Protein AF-A0A9D1MUH2-F1 (afdb_monomer_lite)

Secondary structure (DSSP, 8-state):
-HHHHHHHHHHHHHHHHHHHHHHHHHHHHHHHHHS-HHHHHHHHHHH--SSEEEEEEEETTEEEEEEEETTTEEEEEEEEEETTEEEE--SSTTSEETBTTEEPPHHHHHHHHHHHHHHHHHSSSPEEE-------

Foldseek 3Di:
DVVVVVVVVVVVVVVVVVCCVPVVVVVVVVVLVPDDPQVNLLVCLVVDPDQWDWDWDDDPQWTWIWTHHRSQWIFIFTFGQDPQATERPDPDSQAFTPGPTDGDDPVRSVVVVVVVVVVQVVDPHHYHYPCPDPDD

Organism: NCBI:txid2840939

Structure (mmCIF, N/CA/C/O backbone):
data_AF-A0A9D1MUH2-F1
#
_entry.id   AF-A0A9D1MUH2-F1
#
loop_
_atom_site.group_PDB
_atom_site.id
_atom_site.type_symbol
_atom_site.label_atom_id
_atom_site.label_alt_id
_atom_site.label_comp_id
_atom_site.label_asym_id
_atom_site.label_entity_id
_atom_site.label_seq_id
_atom_site.pdbx_PDB_ins_code
_atom_site.Cartn_x
_atom_site.Cartn_y
_atom_site.Cartn_z
_atom_site.occupancy
_atom_site.B_iso_or_equiv
_atom_site.auth_seq_id
_atom_site.auth_comp_id
_atom_site.auth_asym_id
_atom_site.auth_atom_id
_atom_site.pdbx_PDB_model_num
ATOM 1 N N . MET A 1 1 ? 33.243 3.797 -42.909 1.00 71.94 1 MET A N 1
ATOM 2 C CA . MET A 1 1 ? 33.692 3.189 -41.634 1.00 71.94 1 MET A CA 1
ATOM 3 C C . MET A 1 1 ? 33.085 3.886 -40.417 1.00 71.94 1 MET A C 1
ATOM 5 O O . MET A 1 1 ? 32.350 3.235 -39.695 1.00 71.94 1 MET A O 1
ATOM 9 N N . VAL A 1 2 ? 33.295 5.194 -40.216 1.00 84.94 2 VAL A N 1
ATOM 10 C CA . VAL A 1 2 ? 32.787 5.941 -39.037 1.00 84.94 2 VAL A CA 1
ATOM 11 C C . VAL A 1 2 ? 31.255 5.919 -38.901 1.00 84.94 2 VAL A C 1
ATOM 13 O O . VAL A 1 2 ? 30.740 5.647 -37.825 1.00 84.94 2 VAL A O 1
ATOM 16 N N . LEU A 1 3 ? 30.518 6.104 -40.002 1.00 87.81 3 LEU A N 1
ATOM 17 C CA . LEU A 1 3 ? 29.045 6.038 -40.020 1.00 87.81 3 LEU A CA 1
ATOM 18 C C . LEU A 1 3 ? 28.478 4.689 -39.544 1.00 87.81 3 LEU A C 1
ATOM 20 O O . LEU A 1 3 ? 27.439 4.658 -38.895 1.00 87.81 3 LEU A O 1
ATOM 24 N N . ILE A 1 4 ? 29.173 3.582 -39.830 1.00 91.44 4 ILE A N 1
ATOM 25 C CA . ILE A 1 4 ? 28.748 2.233 -39.425 1.00 91.44 4 ILE A CA 1
ATOM 26 C C . ILE A 1 4 ? 28.893 2.075 -37.908 1.00 91.44 4 ILE A C 1
ATOM 28 O O . ILE A 1 4 ? 27.977 1.596 -37.249 1.00 91.44 4 ILE A O 1
ATOM 32 N N . TRP A 1 5 ? 30.006 2.543 -37.339 1.00 93.75 5 TRP A N 1
ATOM 33 C CA . TRP A 1 5 ? 30.217 2.533 -35.890 1.00 93.75 5 TRP A CA 1
ATOM 34 C C . TRP A 1 5 ? 29.205 3.410 -35.145 1.00 93.75 5 TRP A C 1
ATOM 36 O O . TRP A 1 5 ? 28.704 3.001 -34.101 1.00 93.75 5 TRP A O 1
ATOM 46 N N . ILE A 1 6 ? 28.847 4.570 -35.708 1.00 92.38 6 ILE A N 1
ATOM 47 C CA . ILE A 1 6 ? 27.801 5.440 -35.151 1.00 92.38 6 ILE A CA 1
ATOM 48 C C . ILE A 1 6 ? 26.441 4.731 -35.173 1.00 92.38 6 ILE A C 1
ATOM 50 O O . ILE A 1 6 ? 25.746 4.721 -34.160 1.00 92.38 6 ILE A O 1
ATOM 54 N N . LEU A 1 7 ? 26.077 4.090 -36.289 1.00 94.19 7 LEU A N 1
ATOM 55 C CA . LEU A 1 7 ? 24.826 3.336 -36.400 1.00 94.19 7 LEU A CA 1
ATOM 56 C C . LEU A 1 7 ? 24.746 2.221 -35.343 1.00 94.19 7 LEU A C 1
ATOM 58 O O . LEU A 1 7 ? 23.737 2.099 -34.652 1.00 94.19 7 LEU A O 1
ATOM 62 N N . ILE A 1 8 ? 25.823 1.445 -35.178 1.00 94.19 8 ILE A N 1
ATOM 63 C CA . ILE A 1 8 ? 25.900 0.369 -34.178 1.00 94.19 8 ILE A CA 1
ATOM 64 C C . ILE A 1 8 ? 25.738 0.934 -32.763 1.00 94.19 8 ILE A C 1
ATOM 66 O O . ILE A 1 8 ? 24.947 0.406 -31.983 1.00 94.19 8 ILE A O 1
ATOM 70 N N . ALA A 1 9 ? 26.435 2.026 -32.436 1.00 93.31 9 ALA A N 1
ATOM 71 C CA . ALA A 1 9 ? 26.340 2.656 -31.121 1.00 93.31 9 ALA A CA 1
ATOM 72 C C . ALA A 1 9 ? 24.908 3.115 -30.801 1.00 93.31 9 ALA A C 1
ATOM 74 O O . ALA A 1 9 ? 24.423 2.891 -29.692 1.00 93.31 9 ALA A O 1
ATOM 75 N N . VAL A 1 10 ? 24.204 3.696 -31.779 1.00 94.69 10 VAL A N 1
ATOM 76 C CA . VAL A 1 10 ? 22.804 4.113 -31.617 1.00 94.69 10 VAL A CA 1
ATOM 77 C C . VAL A 1 10 ? 21.893 2.909 -31.376 1.00 94.69 10 VAL A C 1
ATOM 79 O O . VAL A 1 10 ? 21.080 2.941 -30.455 1.00 94.69 10 VAL A O 1
ATOM 82 N N . VAL A 1 11 ? 22.050 1.824 -32.141 1.00 94.75 11 VAL A N 1
ATOM 83 C CA . VAL A 1 11 ? 21.242 0.602 -31.971 1.00 94.75 11 VAL A CA 1
ATOM 84 C C . VAL A 1 11 ? 21.452 -0.018 -30.588 1.00 94.75 11 VAL A C 1
ATOM 86 O O . VAL A 1 11 ? 20.483 -0.388 -29.926 1.00 94.75 11 VAL A O 1
ATOM 89 N N . VAL A 1 12 ? 22.700 -0.086 -30.118 1.00 95.06 12 VAL A N 1
ATOM 90 C CA . VAL A 1 12 ? 23.023 -0.594 -28.776 1.00 95.06 12 VAL A CA 1
ATOM 91 C C . VAL A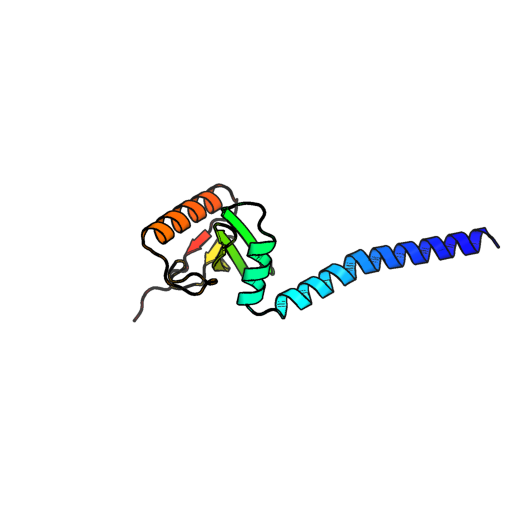 1 12 ? 22.394 0.282 -27.693 1.00 95.06 12 VAL A C 1
ATOM 93 O O . VAL A 1 12 ? 21.809 -0.239 -26.745 1.00 95.06 12 VAL A O 1
ATOM 96 N N . LEU A 1 13 ? 22.453 1.606 -27.839 1.00 94.19 13 LEU A N 1
ATOM 97 C CA . LEU A 1 13 ? 21.883 2.535 -26.863 1.00 94.19 13 LEU A CA 1
ATOM 98 C C . 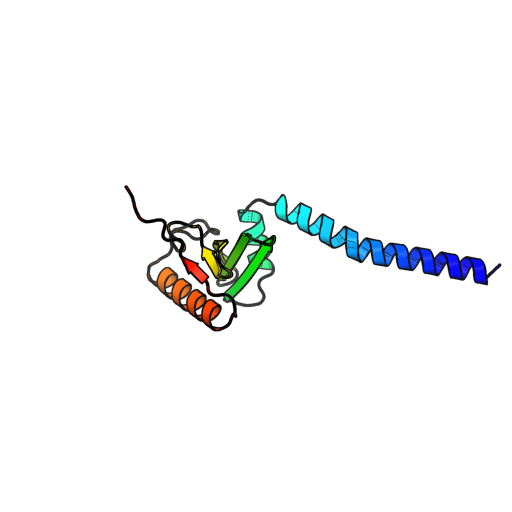LEU A 1 13 ? 20.354 2.420 -26.796 1.00 94.19 13 LEU A C 1
ATOM 100 O O . LEU A 1 13 ? 19.786 2.391 -25.703 1.00 94.19 13 LEU A O 1
ATOM 104 N N . VAL A 1 14 ? 19.693 2.270 -27.947 1.00 94.06 14 VAL A N 1
ATOM 105 C CA . VAL A 1 14 ? 18.249 2.006 -28.019 1.00 94.06 14 VAL A CA 1
ATOM 106 C C . VAL A 1 14 ? 17.905 0.674 -27.354 1.00 94.06 14 VAL A C 1
ATOM 108 O O . VAL A 1 14 ? 16.967 0.623 -26.563 1.00 94.06 14 VAL A O 1
ATOM 111 N N . LEU A 1 15 ? 18.678 -0.387 -27.598 1.00 93.00 15 LEU A N 1
ATOM 112 C CA . LEU A 1 15 ? 18.475 -1.682 -26.942 1.00 93.00 15 LEU A CA 1
ATOM 113 C C . LEU A 1 15 ? 18.599 -1.586 -25.419 1.00 93.00 15 LEU A C 1
ATOM 115 O O . LEU A 1 15 ? 17.751 -2.121 -24.710 1.00 93.00 15 LEU A O 1
ATOM 119 N N . ILE A 1 16 ? 19.602 -0.871 -24.905 1.00 92.50 16 ILE A N 1
ATOM 120 C CA . ILE A 1 16 ? 19.767 -0.659 -23.460 1.00 92.50 16 ILE A CA 1
ATOM 121 C C . ILE A 1 16 ? 18.578 0.120 -22.892 1.00 92.50 16 ILE A C 1
ATOM 123 O O . ILE A 1 16 ? 18.051 -0.256 -21.846 1.00 92.50 16 ILE A O 1
ATOM 127 N N . ALA A 1 17 ? 18.119 1.166 -23.582 1.00 90.75 17 ALA A N 1
ATOM 128 C CA . ALA A 1 17 ? 16.961 1.945 -23.156 1.00 90.75 17 ALA A CA 1
ATOM 129 C C . ALA A 1 17 ? 15.675 1.100 -23.132 1.00 90.75 17 ALA A C 1
ATOM 131 O O . ALA A 1 17 ? 14.937 1.135 -22.148 1.00 90.75 17 ALA A O 1
ATOM 132 N N . VAL A 1 18 ? 15.432 0.291 -24.169 1.00 89.06 18 VAL A N 1
ATOM 133 C CA . VAL A 1 18 ? 14.274 -0.616 -24.248 1.00 89.06 18 VAL A CA 1
ATOM 134 C C . VAL A 1 18 ? 14.352 -1.699 -23.171 1.00 89.06 18 VAL A C 1
ATOM 136 O O . VAL A 1 18 ? 13.363 -1.946 -22.480 1.00 89.06 18 VAL A O 1
ATOM 139 N N . CYS A 1 19 ? 15.525 -2.300 -22.960 1.00 87.44 19 CYS A N 1
ATOM 140 C CA . CYS A 1 19 ? 15.746 -3.252 -21.875 1.00 87.44 19 CYS A CA 1
ATOM 141 C C . CYS A 1 19 ? 15.508 -2.603 -20.508 1.00 87.44 19 CYS A C 1
ATOM 143 O O . CYS A 1 19 ? 14.796 -3.169 -19.687 1.00 87.44 19 CYS A O 1
ATOM 145 N N . GLY A 1 20 ? 16.023 -1.397 -20.264 1.00 86.81 20 GLY A N 1
ATOM 146 C CA . GLY A 1 20 ? 15.765 -0.658 -19.028 1.00 86.81 20 GLY A CA 1
ATOM 147 C C . GLY A 1 20 ? 14.277 -0.376 -18.815 1.00 86.81 20 GLY A C 1
ATOM 148 O O . GLY A 1 20 ? 13.781 -0.507 -17.701 1.00 86.81 20 GLY A O 1
ATOM 149 N N . LEU A 1 21 ? 13.543 -0.057 -19.881 1.00 86.75 21 LEU A N 1
ATOM 150 C CA . LEU A 1 21 ? 12.119 0.261 -19.802 1.00 86.75 21 LEU A CA 1
ATOM 151 C C . LEU A 1 21 ? 11.224 -0.974 -19.617 1.00 86.75 21 LEU A C 1
ATOM 153 O O . LEU A 1 21 ? 10.185 -0.862 -18.977 1.00 86.75 21 LEU A O 1
ATOM 157 N N . LEU A 1 22 ? 11.601 -2.139 -20.153 1.00 83.81 22 LEU A N 1
ATOM 158 C CA . LEU A 1 22 ? 10.786 -3.362 -20.090 1.00 83.81 22 LEU A CA 1
ATOM 159 C C . LEU A 1 22 ? 11.229 -4.323 -18.984 1.00 83.81 22 LEU A C 1
ATOM 161 O O . LEU A 1 22 ? 10.402 -4.846 -18.241 1.00 83.81 22 LEU A O 1
ATOM 165 N N . VAL A 1 23 ? 12.532 -4.552 -18.839 1.00 80.25 23 VAL A N 1
ATOM 166 C CA . VAL A 1 23 ? 13.078 -5.548 -17.907 1.00 80.25 23 VAL A CA 1
ATOM 167 C C . VAL A 1 23 ? 12.990 -5.049 -16.466 1.00 80.25 23 VAL A C 1
ATOM 169 O O . VAL A 1 23 ? 12.596 -5.803 -15.577 1.00 80.25 23 VAL A O 1
ATOM 172 N N . PHE A 1 24 ? 13.284 -3.769 -16.224 1.00 82.62 24 PHE A N 1
ATOM 173 C CA . PHE A 1 24 ? 13.233 -3.191 -14.880 1.00 82.62 24 PHE A CA 1
ATOM 174 C C . PHE A 1 24 ? 11.844 -3.287 -14.216 1.00 82.62 24 PHE A C 1
ATOM 176 O O . PHE A 1 24 ? 11.776 -3.775 -13.083 1.00 82.62 24 PHE A O 1
ATOM 183 N N . PRO A 1 25 ? 10.720 -2.896 -14.862 1.00 78.38 25 PRO A N 1
ATOM 184 C CA . PRO A 1 25 ? 9.406 -3.045 -14.239 1.00 78.38 25 PRO A CA 1
ATOM 185 C C . PRO A 1 25 ? 9.001 -4.510 -14.051 1.00 78.38 25 PRO A C 1
ATOM 187 O O . PRO A 1 25 ? 8.367 -4.822 -13.043 1.00 78.38 25 PRO A O 1
ATOM 190 N N . LEU A 1 26 ? 9.388 -5.411 -14.963 1.00 78.50 26 LEU A N 1
ATOM 191 C CA . LEU A 1 26 ? 9.096 -6.842 -14.840 1.00 78.50 26 LEU A CA 1
ATOM 192 C C . LEU A 1 26 ? 9.788 -7.456 -13.617 1.00 78.50 26 LEU A C 1
ATOM 194 O O . LEU A 1 26 ? 9.123 -8.098 -12.802 1.00 78.50 26 LEU A O 1
ATOM 198 N N . ILE A 1 27 ? 11.090 -7.202 -13.442 1.00 80.44 27 ILE A N 1
ATOM 199 C CA . ILE A 1 27 ? 11.842 -7.683 -12.274 1.00 80.44 27 ILE A CA 1
ATOM 200 C C . ILE A 1 27 ? 11.272 -7.075 -10.991 1.00 80.44 27 ILE A C 1
ATOM 202 O O . ILE A 1 27 ? 11.023 -7.798 -10.030 1.00 80.44 27 ILE A O 1
ATOM 206 N N . ASN A 1 28 ? 11.007 -5.766 -10.970 1.00 82.06 28 ASN A N 1
ATOM 207 C CA . ASN A 1 28 ? 10.462 -5.101 -9.787 1.00 82.06 28 ASN A CA 1
ATOM 208 C C . ASN A 1 28 ? 9.090 -5.668 -9.379 1.00 82.06 28 ASN A C 1
ATOM 210 O O . ASN A 1 28 ? 8.834 -5.846 -8.190 1.00 82.06 28 ASN A O 1
ATOM 214 N N . ASN A 1 29 ? 8.219 -5.980 -10.343 1.00 80.44 29 ASN A N 1
ATOM 215 C CA . ASN A 1 29 ? 6.928 -6.605 -10.059 1.00 80.44 29 ASN A CA 1
ATOM 216 C C . ASN A 1 29 ? 7.094 -8.038 -9.526 1.00 80.44 29 ASN A C 1
ATOM 218 O O . ASN A 1 29 ? 6.412 -8.433 -8.584 1.00 80.44 29 ASN A O 1
ATOM 222 N N . HIS A 1 30 ? 8.036 -8.804 -10.084 1.00 80.50 30 HIS A N 1
ATOM 223 C CA . HIS A 1 30 ? 8.331 -10.152 -9.602 1.00 80.50 30 HIS A CA 1
ATOM 224 C C . HIS A 1 30 ? 8.856 -10.139 -8.159 1.00 80.50 30 HIS A C 1
ATOM 226 O O . HIS A 1 30 ? 8.320 -10.844 -7.307 1.00 80.50 30 HIS A O 1
ATOM 232 N N . VAL A 1 31 ? 9.829 -9.268 -7.861 1.00 80.56 31 VAL A N 1
ATOM 233 C CA . VAL A 1 31 ? 10.360 -9.081 -6.503 1.00 80.56 31 VAL A CA 1
ATOM 234 C C . VAL A 1 31 ? 9.243 -8.668 -5.550 1.00 80.56 31 VAL A C 1
ATOM 236 O O . VAL A 1 31 ? 9.095 -9.277 -4.496 1.00 80.56 31 VAL A O 1
ATOM 239 N N . TRP A 1 32 ? 8.400 -7.704 -5.930 1.00 79.44 32 TRP A N 1
ATOM 240 C CA . TRP A 1 32 ? 7.277 -7.261 -5.100 1.00 79.44 32 TRP A CA 1
ATOM 241 C C . TRP A 1 32 ? 6.325 -8.402 -4.725 1.00 79.44 32 TRP A C 1
ATOM 243 O O . TRP A 1 32 ? 5.926 -8.521 -3.566 1.00 79.44 32 TRP A O 1
ATOM 253 N N . ASN A 1 33 ? 6.001 -9.258 -5.693 1.00 76.88 33 ASN A N 1
ATOM 254 C CA . ASN A 1 33 ? 5.109 -10.396 -5.488 1.00 76.88 33 ASN A CA 1
ATOM 255 C C . ASN A 1 33 ? 5.759 -11.533 -4.685 1.00 76.88 33 ASN A C 1
ATOM 257 O O . ASN A 1 33 ? 5.038 -12.334 -4.101 1.00 76.88 33 ASN A O 1
ATOM 261 N N . SER A 1 34 ? 7.094 -11.594 -4.629 1.00 81.88 34 SER A N 1
ATOM 262 C CA . SER A 1 34 ? 7.827 -12.543 -3.777 1.00 81.88 34 SER A CA 1
ATOM 263 C C . SER A 1 34 ? 8.015 -12.083 -2.325 1.00 81.88 34 SER A C 1
ATOM 265 O O . SER A 1 34 ? 8.377 -12.897 -1.479 1.00 81.88 34 SER A O 1
ATOM 267 N N . LEU A 1 35 ? 7.790 -10.798 -2.019 1.00 83.56 35 LEU A N 1
ATOM 268 C CA . LEU A 1 35 ? 7.923 -10.266 -0.659 1.00 83.56 35 LEU A CA 1
ATOM 269 C C . LEU A 1 35 ? 6.779 -10.747 0.237 1.00 83.56 35 LEU A C 1
ATOM 271 O O . LEU A 1 35 ? 5.624 -10.817 -0.190 1.00 83.56 35 LEU A O 1
ATOM 275 N N . THR A 1 36 ? 7.083 -10.983 1.514 1.00 83.94 36 THR A N 1
ATOM 276 C CA . THR A 1 36 ? 6.044 -11.238 2.519 1.00 83.94 36 THR A CA 1
ATOM 277 C C . THR A 1 36 ? 5.178 -9.994 2.731 1.00 83.94 36 THR A C 1
ATOM 279 O O . THR A 1 36 ? 5.604 -8.863 2.480 1.00 83.94 36 THR A O 1
ATOM 282 N N . GLU A 1 37 ? 3.949 -10.170 3.224 1.00 77.88 37 GLU A N 1
ATOM 283 C CA . GLU A 1 37 ? 3.030 -9.043 3.455 1.00 77.88 37 GLU A CA 1
ATOM 284 C C . GLU A 1 37 ? 3.612 -8.002 4.424 1.00 77.88 37 GLU A C 1
ATOM 286 O O . GLU A 1 37 ? 3.426 -6.798 4.236 1.00 77.88 37 GLU A O 1
ATOM 291 N N . GLU A 1 38 ? 4.387 -8.449 5.412 1.00 81.88 38 GLU A N 1
ATOM 292 C CA . GLU A 1 38 ? 5.110 -7.579 6.339 1.00 81.88 38 GLU A CA 1
ATOM 293 C C . GLU A 1 38 ? 6.187 -6.746 5.628 1.00 81.88 38 GLU A C 1
ATOM 295 O O . GLU A 1 38 ? 6.247 -5.526 5.794 1.00 81.88 38 GLU A O 1
ATOM 300 N N . GLN A 1 39 ? 6.999 -7.370 4.768 1.00 84.00 39 GLN A N 1
ATOM 301 C CA . GLN A 1 39 ? 8.016 -6.667 3.979 1.00 84.00 39 GLN A CA 1
ATOM 302 C C . GLN A 1 39 ? 7.391 -5.670 2.995 1.00 84.00 39 GLN A C 1
ATOM 304 O O . GLN A 1 39 ? 7.926 -4.574 2.789 1.00 84.00 39 GLN A O 1
ATOM 309 N N . GLN A 1 40 ? 6.238 -6.012 2.413 1.00 83.94 40 GLN A N 1
ATOM 310 C CA . GLN A 1 40 ? 5.460 -5.087 1.591 1.00 83.94 40 GLN A CA 1
ATOM 311 C C . GLN A 1 40 ? 4.998 -3.880 2.418 1.00 83.94 40 GLN A C 1
ATOM 313 O O . GLN A 1 40 ? 5.189 -2.739 1.988 1.00 83.94 40 GLN A O 1
ATOM 318 N N . CYS A 1 41 ? 4.457 -4.103 3.620 1.00 83.50 41 CYS A N 1
ATOM 319 C CA . CYS A 1 41 ? 4.045 -3.030 4.527 1.00 83.50 41 CYS A CA 1
ATOM 320 C C . CYS A 1 41 ? 5.216 -2.114 4.902 1.00 83.50 41 CYS A C 1
ATOM 322 O O . CYS A 1 41 ? 5.091 -0.896 4.791 1.00 83.50 41 CYS A O 1
ATOM 324 N N . LEU A 1 42 ? 6.366 -2.683 5.269 1.00 84.69 42 LEU A N 1
ATOM 325 C CA . LEU A 1 42 ? 7.591 -1.940 5.580 1.00 84.69 42 LEU A CA 1
ATOM 326 C C . LEU A 1 42 ? 8.094 -1.108 4.397 1.00 84.69 42 LEU A C 1
ATOM 328 O O . LEU A 1 42 ? 8.458 0.059 4.536 1.00 84.69 42 LEU A O 1
ATOM 332 N N . THR A 1 43 ? 8.078 -1.687 3.200 1.00 85.56 43 THR A N 1
ATOM 333 C CA . THR A 1 43 ? 8.488 -0.966 1.993 1.00 85.56 43 THR A CA 1
ATOM 334 C C . THR A 1 43 ? 7.534 0.196 1.698 1.00 85.56 43 THR A C 1
ATOM 336 O O . THR A 1 43 ? 7.961 1.252 1.228 1.00 85.56 43 THR A O 1
ATOM 339 N N . LEU A 1 44 ? 6.237 0.032 1.975 1.00 84.00 44 LEU A N 1
ATOM 340 C CA . LEU A 1 44 ? 5.232 1.078 1.785 1.00 84.00 44 LEU A CA 1
ATOM 341 C C . LEU A 1 44 ? 5.338 2.191 2.819 1.00 84.00 44 LEU A C 1
ATOM 343 O O . LEU A 1 44 ? 5.242 3.355 2.439 1.00 84.00 44 LEU A O 1
ATOM 347 N N . THR A 1 45 ? 5.582 1.868 4.088 1.00 85.00 45 THR A N 1
ATOM 348 C CA . THR A 1 45 ? 5.793 2.883 5.127 1.00 85.00 45 THR A CA 1
ATOM 349 C C . THR A 1 45 ? 7.035 3.719 4.852 1.00 85.00 45 THR A C 1
ATOM 351 O O . THR A 1 45 ? 6.974 4.944 4.952 1.00 85.00 45 THR A O 1
ATOM 354 N N . GLN A 1 46 ? 8.136 3.091 4.430 1.00 85.75 46 GLN A N 1
ATOM 355 C CA . GLN A 1 46 ? 9.366 3.795 4.055 1.00 85.75 46 GLN A CA 1
ATOM 356 C C . GLN A 1 46 ? 9.174 4.694 2.827 1.00 85.75 46 GLN A C 1
ATOM 358 O O . GLN A 1 46 ? 9.701 5.805 2.782 1.00 85.75 46 GLN A O 1
ATOM 363 N N . LYS A 1 47 ? 8.400 4.236 1.834 1.00 84.12 47 LYS A N 1
ATOM 364 C CA . LYS A 1 47 ? 8.119 5.002 0.608 1.00 84.12 47 LYS A CA 1
ATOM 365 C C . LYS A 1 47 ? 7.007 6.045 0.767 1.00 84.12 47 LYS A C 1
ATOM 367 O O . LYS A 1 47 ? 6.848 6.869 -0.135 1.00 84.12 47 LYS A O 1
ATOM 372 N N . ALA A 1 48 ? 6.243 6.021 1.860 1.00 83.81 48 ALA A N 1
ATOM 373 C CA . ALA A 1 48 ? 5.129 6.937 2.072 1.00 83.81 48 ALA A CA 1
ATOM 374 C C . ALA A 1 48 ? 5.619 8.387 2.139 1.00 83.81 48 ALA A C 1
ATOM 376 O O . ALA A 1 48 ? 6.539 8.737 2.892 1.00 83.81 48 ALA A O 1
ATOM 377 N N . ARG A 1 49 ? 4.996 9.259 1.344 1.00 80.69 49 ARG A N 1
ATOM 378 C CA . ARG A 1 49 ? 5.378 10.677 1.272 1.00 80.69 49 ARG A CA 1
ATOM 379 C C . ARG A 1 49 ? 4.692 11.483 2.365 1.00 80.69 49 ARG A C 1
ATOM 381 O O . ARG A 1 49 ? 5.322 12.354 2.962 1.00 80.69 49 ARG A O 1
ATOM 388 N N . LYS A 1 50 ? 3.431 11.160 2.653 1.00 85.44 50 LYS A N 1
ATOM 389 C CA . LYS A 1 50 ? 2.587 11.856 3.633 1.00 85.44 50 LYS A CA 1
ATOM 390 C C . LYS A 1 50 ? 2.466 11.070 4.939 1.00 85.44 50 LYS A C 1
ATOM 392 O O . LYS A 1 50 ? 2.894 9.922 5.027 1.00 85.44 50 LYS A O 1
ATOM 397 N N . LEU A 1 51 ? 1.906 11.722 5.961 1.00 83.81 51 LEU A N 1
ATOM 398 C CA . LEU A 1 51 ? 1.549 11.064 7.220 1.00 83.81 51 LEU A CA 1
ATOM 399 C C . LEU A 1 51 ? 0.409 10.070 7.007 1.00 83.81 51 LEU A C 1
ATOM 401 O O . LEU A 1 51 ? 0.503 8.954 7.492 1.00 83.81 51 LEU A O 1
ATOM 405 N N . THR A 1 52 ? -0.602 10.446 6.229 1.00 86.25 52 THR A N 1
ATOM 406 C CA . THR A 1 52 ? -1.681 9.552 5.815 1.00 86.25 52 THR A CA 1
ATOM 407 C C . THR A 1 52 ? -1.673 9.440 4.298 1.00 86.25 52 THR A C 1
ATOM 409 O O . THR A 1 52 ? -1.729 10.456 3.599 1.00 86.25 52 THR A O 1
ATOM 412 N N . GLU A 1 53 ? -1.556 8.222 3.778 1.00 87.19 53 GLU A N 1
ATOM 413 C CA . GLU A 1 53 ? -1.523 7.971 2.339 1.00 87.19 53 GLU A CA 1
ATOM 414 C C . GLU A 1 53 ? -2.252 6.675 1.992 1.00 87.19 53 GLU A C 1
ATOM 416 O O . GLU A 1 53 ? -1.985 5.619 2.566 1.00 87.19 53 GLU A O 1
ATOM 421 N N . PHE A 1 54 ? -3.143 6.766 1.006 1.00 88.25 54 PHE A N 1
ATOM 422 C CA . PHE A 1 54 ? -3.738 5.608 0.360 1.00 88.25 54 PHE A CA 1
ATOM 423 C C . PHE A 1 54 ? -2.969 5.279 -0.911 1.00 88.25 54 PHE A C 1
ATOM 425 O O . PHE A 1 54 ? -2.754 6.143 -1.765 1.00 88.25 54 PHE A O 1
ATOM 432 N N . LYS A 1 55 ? -2.598 4.012 -1.067 1.00 87.38 55 LYS A N 1
ATOM 433 C CA . LYS A 1 55 ? -1.960 3.508 -2.276 1.00 87.38 55 LYS A CA 1
ATOM 434 C C . LYS A 1 55 ? -2.700 2.286 -2.785 1.00 87.38 55 LYS A C 1
ATOM 436 O O . LYS A 1 55 ? -2.743 1.257 -2.119 1.00 87.38 55 LYS A O 1
ATOM 441 N N . ASN A 1 56 ? -3.254 2.398 -3.986 1.00 87.38 56 ASN A N 1
ATOM 442 C CA . ASN A 1 56 ? -3.892 1.276 -4.653 1.00 87.38 56 ASN A CA 1
ATOM 443 C C . ASN A 1 56 ? -2.860 0.491 -5.471 1.00 87.38 56 ASN A C 1
ATOM 445 O O . ASN A 1 56 ? -2.196 1.059 -6.339 1.00 87.38 56 ASN A O 1
ATOM 449 N N . LEU A 1 57 ? -2.741 -0.805 -5.197 1.00 84.50 57 LEU A N 1
ATOM 450 C CA . LEU A 1 57 ? -2.008 -1.756 -6.023 1.00 84.50 57 LEU A CA 1
ATOM 451 C C . LEU A 1 57 ? -3.015 -2.714 -6.659 1.00 84.50 57 LEU A C 1
ATOM 453 O O . LEU A 1 57 ? -3.511 -3.636 -6.016 1.00 84.50 57 LEU A O 1
ATOM 457 N N . SER A 1 58 ? -3.327 -2.464 -7.928 1.00 80.75 58 SER A N 1
ATOM 458 C CA . SER A 1 58 ? -4.295 -3.230 -8.710 1.00 80.75 58 SER A CA 1
ATOM 459 C C . SER A 1 58 ? -3.604 -4.153 -9.707 1.00 80.75 58 SER A C 1
ATOM 461 O O . SER A 1 58 ? -2.702 -3.716 -10.420 1.00 80.75 58 SER A O 1
ATOM 463 N N . SER A 1 59 ? -4.105 -5.375 -9.841 1.00 78.00 59 SER A N 1
ATOM 464 C CA . SER A 1 59 ? -3.817 -6.282 -10.950 1.00 78.00 59 SER A CA 1
ATOM 465 C C . SER A 1 59 ? -5.117 -6.557 -11.713 1.00 78.00 59 SER A C 1
ATOM 467 O O . SER A 1 59 ? -5.767 -7.588 -11.543 1.00 78.00 59 SER A O 1
ATOM 469 N N . GLY A 1 60 ? -5.556 -5.572 -12.505 1.00 81.31 60 GLY A N 1
ATOM 470 C CA . GLY A 1 60 ? -6.784 -5.658 -13.299 1.00 81.31 60 GLY A CA 1
ATOM 471 C C . GLY A 1 60 ? -8.054 -5.654 -12.445 1.00 81.31 60 GLY A C 1
ATOM 472 O O . GLY A 1 60 ? -8.455 -4.614 -11.926 1.00 81.31 60 GLY A O 1
ATOM 473 N N . THR A 1 61 ? -8.699 -6.814 -12.327 1.00 82.81 61 THR A N 1
ATOM 474 C CA . THR A 1 61 ? -10.005 -6.995 -11.669 1.00 82.81 61 THR A CA 1
ATOM 475 C C . THR A 1 61 ? -9.918 -7.184 -10.157 1.00 82.81 61 THR A C 1
ATOM 477 O O . THR A 1 61 ? -10.944 -7.316 -9.501 1.00 82.81 61 THR A O 1
ATOM 480 N N . GLN A 1 62 ? -8.722 -7.199 -9.579 1.00 87.62 62 GLN A N 1
ATOM 481 C CA . GLN A 1 62 ? -8.518 -7.311 -8.138 1.00 87.62 62 GLN A CA 1
ATOM 482 C C . GLN A 1 62 ? -7.293 -6.516 -7.707 1.00 87.62 62 GLN A C 1
ATOM 484 O O . GLN A 1 62 ? -6.410 -6.212 -8.512 1.00 87.62 62 GLN A O 1
ATOM 489 N N . GLY A 1 63 ? -7.220 -6.184 -6.427 1.00 87.88 63 GLY A N 1
ATOM 490 C CA . GLY A 1 63 ? -6.107 -5.423 -5.899 1.00 87.88 63 GLY A CA 1
ATOM 491 C C . GLY A 1 63 ? -6.105 -5.328 -4.388 1.00 87.88 63 GLY A C 1
ATOM 492 O O . GLY A 1 63 ? -6.914 -5.921 -3.678 1.00 87.88 63 GLY A O 1
ATOM 493 N N . ARG A 1 64 ? -5.141 -4.564 -3.894 1.00 89.38 64 ARG A N 1
ATOM 494 C CA . ARG A 1 64 ? -4.970 -4.247 -2.484 1.00 89.38 64 ARG A CA 1
ATOM 495 C C . ARG A 1 64 ? -4.856 -2.739 -2.358 1.00 89.38 64 ARG A C 1
ATOM 497 O O . ARG A 1 64 ? -3.978 -2.120 -2.960 1.00 89.38 64 ARG A O 1
ATOM 504 N N . LEU A 1 65 ? -5.751 -2.148 -1.580 1.00 89.50 65 LEU A N 1
ATOM 505 C CA . LEU A 1 65 ? -5.668 -0.750 -1.191 1.00 89.50 65 LEU A CA 1
ATOM 506 C C . LEU A 1 65 ? -4.946 -0.682 0.154 1.00 89.50 65 LEU A C 1
ATOM 508 O O . LEU A 1 65 ? -5.424 -1.208 1.154 1.00 89.50 65 LEU A O 1
ATOM 512 N N . TYR A 1 66 ? -3.775 -0.062 0.162 1.00 89.62 66 TYR A N 1
ATOM 513 C CA . TYR A 1 66 ? -2.96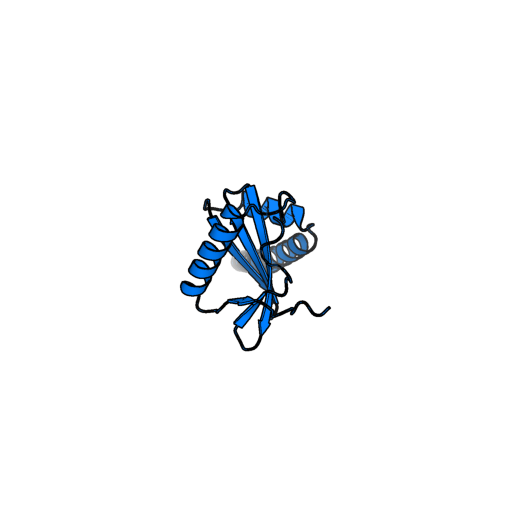1 0.119 1.354 1.00 89.62 66 TYR A CA 1
ATOM 514 C C . TYR A 1 66 ? -3.238 1.490 1.947 1.00 89.62 66 TYR A C 1
ATOM 516 O O . TYR A 1 66 ? -3.120 2.497 1.252 1.00 89.62 66 TYR A O 1
ATOM 524 N N . TYR A 1 67 ? -3.554 1.524 3.230 1.00 91.00 67 TYR A N 1
ATOM 525 C CA . TYR A 1 67 ? -3.716 2.734 4.015 1.00 91.00 67 TYR A CA 1
ATOM 526 C C . TYR A 1 67 ? -2.562 2.838 5.002 1.00 91.00 67 TYR A C 1
ATOM 528 O O . TYR A 1 67 ? -2.449 2.049 5.941 1.00 91.00 67 TYR A O 1
ATOM 536 N N . VAL A 1 68 ? -1.663 3.782 4.739 1.00 89.94 68 VAL A N 1
ATOM 537 C CA . VAL A 1 68 ? -0.464 4.019 5.538 1.00 89.94 68 VAL A CA 1
ATOM 538 C C . VAL A 1 68 ? -0.706 5.214 6.445 1.00 89.94 68 VAL A C 1
ATOM 540 O O . VAL A 1 68 ? -1.010 6.301 5.960 1.00 89.94 68 VAL A O 1
ATOM 543 N N . VAL A 1 69 ? -0.509 5.025 7.750 1.00 89.00 69 VAL A N 1
ATOM 544 C CA . VAL A 1 69 ? -0.665 6.066 8.773 1.00 89.00 69 VAL A CA 1
ATOM 545 C C . VAL A 1 69 ? 0.632 6.263 9.547 1.00 89.00 69 VAL A C 1
ATOM 547 O O . VAL A 1 69 ? 1.269 5.319 10.025 1.00 89.00 69 VAL A O 1
ATOM 550 N N . ASN A 1 70 ? 1.028 7.525 9.678 1.00 85.44 70 ASN A N 1
ATOM 551 C CA . ASN A 1 70 ? 2.236 8.017 10.331 1.00 85.44 70 ASN A CA 1
ATOM 552 C C . ASN A 1 70 ? 3.520 7.286 9.913 1.00 85.44 70 ASN A C 1
ATOM 554 O O . ASN A 1 70 ? 4.459 7.210 10.701 1.00 85.44 70 ASN A O 1
ATOM 558 N N . LYS A 1 71 ? 3.557 6.708 8.702 1.00 84.75 71 LYS A N 1
ATOM 559 C CA . LYS A 1 71 ? 4.664 5.864 8.207 1.00 84.75 71 LYS A CA 1
ATOM 560 C C . LYS A 1 71 ? 5.057 4.727 9.165 1.00 84.75 71 LYS A C 1
ATOM 562 O O . LYS A 1 71 ? 6.202 4.291 9.185 1.00 84.75 71 LYS A O 1
ATOM 567 N N . ARG A 1 72 ? 4.126 4.276 10.005 1.00 84.19 72 ARG A N 1
ATOM 568 C CA . ARG A 1 72 ? 4.362 3.241 11.028 1.00 84.19 72 ARG A CA 1
ATOM 569 C C . ARG A 1 72 ? 3.271 2.189 11.050 1.00 84.19 72 ARG A C 1
ATOM 571 O O . ARG A 1 72 ? 3.532 1.067 11.459 1.00 84.19 72 ARG A O 1
ATOM 578 N N . LYS A 1 73 ? 2.061 2.567 10.642 1.00 88.75 73 LYS A N 1
ATOM 579 C CA . LYS A 1 73 ? 0.881 1.713 10.660 1.00 88.75 73 LYS A CA 1
ATOM 580 C C . LYS A 1 73 ? 0.404 1.486 9.233 1.00 88.75 73 LYS A C 1
ATOM 582 O O . LYS A 1 73 ? 0.391 2.433 8.446 1.00 88.75 73 LYS A O 1
ATOM 587 N N . VAL A 1 74 ? 0.034 0.255 8.906 1.00 89.19 74 VAL A N 1
ATOM 588 C CA . VAL A 1 74 ? -0.500 -0.108 7.590 1.00 89.19 74 VAL A CA 1
ATOM 589 C C . VAL A 1 74 ? -1.735 -0.966 7.758 1.00 89.19 74 VAL A C 1
ATOM 591 O O . VAL A 1 74 ? -1.711 -1.966 8.478 1.00 89.19 74 VAL A O 1
ATOM 594 N N . LEU A 1 75 ? -2.801 -0.579 7.071 1.00 90.50 75 LEU A N 1
ATOM 595 C CA . LEU A 1 75 ? -4.012 -1.368 6.915 1.00 90.50 75 LEU A CA 1
ATOM 596 C C . LEU A 1 75 ? -4.159 -1.748 5.442 1.00 90.50 75 LEU A C 1
ATOM 598 O O . LEU A 1 75 ? -3.932 -0.921 4.558 1.00 90.50 75 LEU A O 1
ATOM 602 N N . ILE A 1 76 ? -4.496 -3.004 5.176 1.00 89.69 76 ILE A N 1
ATOM 603 C CA . ILE A 1 76 ? -4.669 -3.526 3.823 1.00 89.69 76 ILE A CA 1
ATOM 604 C C . ILE A 1 76 ? -6.141 -3.859 3.618 1.00 89.69 76 ILE A C 1
ATOM 606 O O . ILE A 1 76 ? -6.712 -4.685 4.335 1.00 89.69 76 ILE A O 1
ATOM 610 N N . TYR A 1 77 ? -6.726 -3.260 2.587 1.00 89.25 77 TYR A N 1
ATOM 611 C CA . TYR A 1 77 ? -8.060 -3.574 2.100 1.00 89.25 77 TYR A CA 1
ATOM 612 C C . TYR A 1 77 ? -7.938 -4.366 0.791 1.00 89.25 77 TYR A C 1
ATOM 614 O O . TYR A 1 77 ? -7.734 -3.769 -0.273 1.00 89.25 77 TYR A O 1
ATOM 622 N N . PRO A 1 78 ? -8.004 -5.709 0.833 1.00 88.94 78 PRO A N 1
A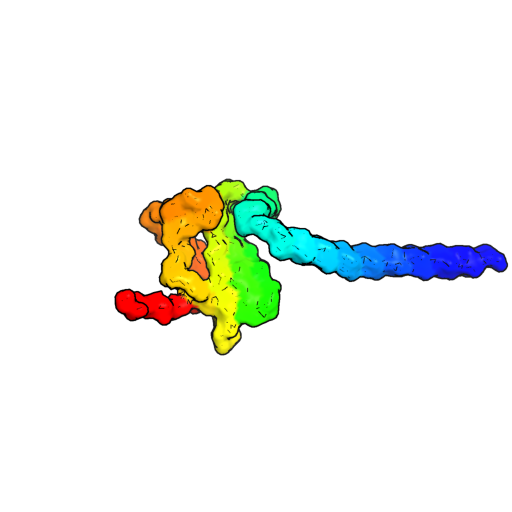TOM 623 C CA . PRO A 1 78 ? -8.103 -6.501 -0.384 1.00 88.94 78 PRO A CA 1
ATOM 624 C C . PRO A 1 78 ? -9.451 -6.213 -1.045 1.00 88.94 78 PRO A C 1
ATOM 626 O O . PRO A 1 78 ? -10.493 -6.311 -0.394 1.00 88.94 78 PRO A O 1
ATOM 629 N N . TRP A 1 79 ? -9.434 -5.851 -2.323 1.00 90.12 79 TRP A N 1
ATOM 630 C CA . TRP A 1 79 ? -10.635 -5.522 -3.077 1.00 90.12 79 TRP A CA 1
ATOM 631 C C . TRP A 1 79 ? -10.700 -6.284 -4.400 1.00 90.12 79 TRP A C 1
ATOM 633 O O . TRP A 1 79 ? -9.682 -6.646 -4.994 1.00 90.12 79 TRP A O 1
ATOM 643 N N . ARG A 1 80 ? -11.924 -6.505 -4.873 1.00 89.56 80 ARG A N 1
ATOM 644 C CA . ARG A 1 80 ? -12.248 -7.075 -6.182 1.00 89.56 80 ARG A CA 1
ATOM 645 C C . ARG A 1 80 ? -13.157 -6.120 -6.947 1.00 89.56 80 ARG A C 1
ATOM 647 O O . ARG A 1 80 ? -13.921 -5.370 -6.349 1.00 89.56 80 ARG A O 1
ATOM 654 N N . LEU A 1 81 ? -13.046 -6.103 -8.265 1.00 88.06 81 LEU A N 1
ATOM 655 C CA . LEU A 1 81 ? -13.883 -5.286 -9.126 1.00 88.06 81 LEU A CA 1
ATOM 656 C C . LEU A 1 81 ? -15.222 -5.997 -9.314 1.00 88.06 81 LEU A C 1
ATOM 658 O O . LEU A 1 81 ? -15.270 -7.086 -9.883 1.00 88.06 81 LEU A O 1
ATOM 662 N N . ASN A 1 82 ? -16.301 -5.371 -8.863 1.00 84.81 82 ASN A N 1
ATOM 663 C CA . ASN A 1 82 ? -17.657 -5.879 -9.015 1.00 84.81 82 ASN A CA 1
ATOM 664 C C . ASN A 1 82 ? -18.521 -4.782 -9.648 1.00 84.81 82 ASN A C 1
ATOM 666 O O . ASN A 1 82 ? -18.656 -3.701 -9.084 1.00 84.81 82 ASN A O 1
ATOM 670 N N . GLY A 1 83 ? -19.011 -4.998 -10.873 1.00 80.88 83 GLY A N 1
ATOM 671 C CA . GLY A 1 83 ? -19.845 -4.012 -11.580 1.00 80.88 83 GLY A CA 1
ATOM 672 C C . GLY A 1 83 ? -19.195 -2.632 -11.789 1.00 80.88 83 GLY A C 1
ATOM 673 O O . GLY A 1 83 ? -19.898 -1.629 -11.864 1.00 80.88 83 GLY A O 1
ATOM 674 N N . GLY A 1 84 ? -17.858 -2.555 -11.844 1.00 80.75 84 GLY A N 1
ATOM 675 C CA . GLY A 1 84 ? -17.117 -1.287 -11.938 1.00 80.75 84 GLY A CA 1
ATOM 676 C C . GLY A 1 84 ? -16.856 -0.590 -10.594 1.00 80.75 84 GLY A C 1
ATOM 677 O O . GLY A 1 84 ? -16.335 0.524 -10.574 1.00 80.75 84 GLY A O 1
ATOM 678 N N . GLN A 1 85 ? -17.189 -1.239 -9.478 1.00 84.50 85 GLN A N 1
ATOM 679 C CA . GLN A 1 85 ? -16.981 -0.753 -8.114 1.00 84.50 85 GLN A CA 1
ATOM 680 C C . GLN A 1 85 ? -15.922 -1.607 -7.405 1.00 84.50 85 GLN A C 1
ATOM 682 O O . GLN A 1 85 ? -15.752 -2.788 -7.713 1.00 84.50 85 GLN A O 1
ATOM 687 N N . MET A 1 86 ? -15.174 -1.002 -6.479 1.00 87.00 86 MET A N 1
ATOM 688 C CA . MET A 1 86 ? -14.156 -1.700 -5.688 1.00 87.00 86 MET A CA 1
ATOM 689 C C . MET A 1 86 ? -14.809 -2.317 -4.458 1.00 87.00 86 MET A C 1
ATOM 691 O O . MET A 1 86 ? -15.085 -1.624 -3.486 1.00 87.00 86 MET A O 1
ATOM 695 N N . GLU A 1 87 ? -15.048 -3.618 -4.489 1.00 87.81 87 GLU A N 1
ATOM 696 C CA . GLU A 1 87 ? -15.636 -4.352 -3.377 1.00 87.81 87 GLU A CA 1
ATOM 697 C C . GLU A 1 87 ? -14.539 -4.894 -2.455 1.00 87.81 87 GLU A C 1
ATOM 699 O O . GLU A 1 87 ? -13.756 -5.755 -2.856 1.00 87.81 87 GLU A O 1
ATOM 704 N N . ILE A 1 88 ? -14.471 -4.407 -1.216 1.00 88.69 88 ILE A N 1
ATOM 705 C CA . ILE A 1 88 ? -13.543 -4.907 -0.198 1.00 88.69 88 ILE A CA 1
ATOM 706 C C . ILE A 1 88 ? -14.003 -6.295 0.247 1.00 88.69 88 ILE A C 1
ATOM 708 O O . ILE A 1 88 ? -15.094 -6.440 0.786 1.00 88.69 88 ILE A O 1
ATOM 712 N N . VAL A 1 89 ? -13.151 -7.304 0.065 1.00 85.69 89 VAL A N 1
ATOM 713 C CA . VAL A 1 89 ? -13.461 -8.731 0.299 1.00 85.69 89 VAL A CA 1
ATOM 714 C C . VAL A 1 89 ? -13.233 -9.146 1.761 1.00 85.69 89 VAL A C 1
ATOM 716 O O . VAL A 1 89 ? -13.552 -10.259 2.164 1.00 85.69 89 VAL A O 1
ATOM 719 N N . LYS A 1 90 ? -12.665 -8.263 2.585 1.00 82.75 90 LYS A N 1
ATOM 720 C CA . LYS A 1 90 ? -12.356 -8.540 3.993 1.00 82.75 90 LYS A CA 1
ATOM 721 C C . LYS A 1 90 ? -13.627 -8.475 4.853 1.00 82.75 90 LYS A C 1
ATOM 723 O O . LYS A 1 90 ? -14.336 -7.478 4.787 1.00 82.75 90 LYS A O 1
ATOM 728 N N . ALA A 1 91 ? -13.861 -9.502 5.679 1.00 76.38 91 ALA A N 1
ATOM 729 C CA . ALA A 1 91 ? -15.056 -9.621 6.525 1.00 76.38 91 ALA A CA 1
ATOM 730 C C . ALA A 1 91 ? -15.206 -8.467 7.536 1.00 76.38 91 ALA A C 1
ATOM 732 O O . ALA A 1 91 ? -16.263 -7.849 7.598 1.00 76.38 91 ALA A O 1
ATOM 733 N N . ASP A 1 92 ? -14.141 -8.127 8.274 1.00 82.12 92 ASP A N 1
ATOM 734 C CA . ASP A 1 92 ? -14.052 -6.843 8.982 1.00 82.12 92 ASP A CA 1
ATOM 735 C C . ASP A 1 92 ? -12.862 -6.031 8.434 1.00 82.12 92 ASP A C 1
ATOM 737 O O . ASP A 1 92 ? -11.697 -6.333 8.732 1.00 82.12 92 ASP A O 1
ATOM 741 N N . PRO A 1 93 ? -13.119 -5.003 7.603 1.00 81.44 93 PRO A N 1
ATOM 742 C CA . PRO A 1 93 ? -12.067 -4.182 7.016 1.00 81.44 93 PRO A CA 1
ATOM 743 C C . PRO A 1 93 ? -11.214 -3.450 8.061 1.00 81.44 93 PRO A C 1
ATOM 745 O O . PRO A 1 93 ? -10.048 -3.162 7.781 1.00 81.44 93 PRO A O 1
ATOM 748 N N . PHE A 1 94 ? -11.747 -3.214 9.266 1.00 85.31 94 PHE A N 1
ATOM 749 C CA . PHE A 1 94 ? -11.119 -2.406 10.316 1.00 85.31 94 PHE A CA 1
ATOM 750 C C . PHE A 1 94 ? -10.780 -3.193 11.594 1.00 85.31 94 PHE A C 1
ATOM 752 O O . PHE A 1 94 ? -10.658 -2.595 12.659 1.00 85.31 94 PHE A O 1
ATOM 759 N N . ASP A 1 95 ? -10.633 -4.514 11.502 1.00 83.62 95 ASP A N 1
ATOM 760 C CA . ASP A 1 95 ? -10.341 -5.376 12.656 1.00 83.62 95 ASP A CA 1
ATOM 761 C C . ASP A 1 95 ? -8.936 -5.132 13.246 1.00 83.62 95 ASP A C 1
ATOM 763 O O . ASP A 1 95 ? -8.771 -4.552 14.324 1.00 83.62 95 ASP A O 1
ATOM 767 N N . CYS A 1 96 ? -7.899 -5.502 12.491 1.00 86.38 96 CYS A N 1
ATOM 768 C CA . CYS A 1 96 ? -6.505 -5.387 12.913 1.00 86.38 96 CYS A CA 1
ATOM 769 C C . CYS A 1 96 ? -5.647 -4.643 11.887 1.00 86.38 96 CYS A C 1
ATOM 771 O O . CYS A 1 96 ? -5.830 -4.792 10.675 1.00 86.38 96 CYS A O 1
ATOM 773 N N . TRP A 1 97 ? -4.662 -3.895 12.390 1.00 88.00 97 TRP A N 1
ATOM 774 C CA . TRP A 1 97 ? -3.553 -3.364 11.609 1.00 88.00 97 TRP A CA 1
ATOM 775 C C . TRP A 1 97 ? -2.768 -4.536 11.025 1.00 88.00 97 TRP A C 1
ATOM 777 O O . TRP A 1 97 ? -2.450 -5.485 11.736 1.00 88.00 97 TRP A O 1
ATOM 787 N N . ASN A 1 98 ? -2.429 -4.464 9.739 1.00 87.44 98 ASN A N 1
ATOM 788 C CA . ASN A 1 98 ? -1.561 -5.454 9.101 1.00 87.44 98 ASN A CA 1
ATOM 789 C C . ASN A 1 98 ? -0.101 -5.265 9.531 1.00 87.44 98 ASN A C 1
ATOM 791 O O . ASN A 1 98 ? 0.663 -6.224 9.562 1.00 87.44 98 ASN A O 1
ATOM 795 N N . TYR A 1 99 ? 0.282 -4.036 9.889 1.00 84.88 99 TYR A N 1
ATOM 796 C CA . TYR A 1 99 ? 1.586 -3.741 10.470 1.00 84.88 99 TYR A CA 1
ATOM 797 C C . TYR A 1 99 ? 1.534 -2.502 11.379 1.00 84.88 99 TYR A C 1
ATOM 799 O O . TYR A 1 99 ? 0.997 -1.483 10.940 1.00 84.88 99 TYR A O 1
ATOM 807 N N . PRO A 1 100 ? 2.105 -2.538 12.599 1.00 85.50 100 PRO A N 1
ATOM 808 C CA . PRO A 1 100 ? 2.354 -3.758 13.371 1.00 85.50 100 PRO A CA 1
ATOM 809 C C . PRO A 1 100 ? 1.029 -4.493 13.639 1.00 85.50 100 PRO A C 1
ATOM 811 O O . PRO A 1 100 ? -0.005 -3.842 13.783 1.00 85.50 100 PRO A O 1
ATOM 814 N N . ALA A 1 101 ? 1.057 -5.827 13.708 1.00 86.06 101 ALA A N 1
ATOM 815 C CA . ALA A 1 101 ? -0.137 -6.645 13.919 1.00 86.06 101 ALA A CA 1
ATOM 816 C C . ALA A 1 101 ? -0.763 -6.379 15.300 1.00 86.06 101 ALA A C 1
ATOM 818 O O . ALA A 1 101 ? -0.246 -6.825 16.323 1.00 86.06 101 ALA A O 1
ATOM 819 N N . ARG A 1 102 ? -1.857 -5.609 15.335 1.00 87.69 102 ARG A N 1
ATOM 820 C CA . ARG A 1 102 ? -2.642 -5.321 16.547 1.00 87.69 102 ARG A CA 1
ATOM 821 C C . ARG A 1 102 ? -4.057 -4.882 16.188 1.00 87.69 102 ARG A C 1
ATOM 823 O O . ARG A 1 102 ? -4.261 -4.281 15.132 1.00 87.69 102 ARG A O 1
ATOM 830 N N . SER A 1 103 ? -5.003 -5.074 17.096 1.00 87.06 103 SER A N 1
ATOM 831 C CA . SER A 1 103 ? -6.370 -4.572 16.935 1.00 87.06 103 SER A CA 1
ATOM 832 C C . SER A 1 103 ? -6.415 -3.041 16.880 1.00 87.06 103 SER A C 1
ATOM 834 O O . SER A 1 103 ? -5.598 -2.346 17.504 1.00 87.06 103 SER A O 1
ATOM 836 N N . LEU A 1 104 ? -7.361 -2.508 16.106 1.00 87.69 104 LEU A N 1
ATOM 837 C CA . LEU A 1 104 ? -7.615 -1.070 16.050 1.00 87.69 104 LEU A CA 1
ATOM 838 C C . LEU A 1 104 ? -8.340 -0.619 17.320 1.00 87.69 104 LEU A C 1
ATOM 840 O O . LEU A 1 104 ? -9.245 -1.294 17.808 1.00 87.69 104 LEU A O 1
ATOM 844 N N . THR A 1 105 ? -7.977 0.555 17.840 1.00 89.31 105 THR A N 1
ATOM 845 C CA . THR A 1 105 ? -8.813 1.211 18.854 1.00 89.31 105 THR A CA 1
ATOM 846 C C . THR A 1 105 ? -10.062 1.804 18.198 1.00 89.31 105 THR A C 1
ATOM 848 O O . THR A 1 105 ? -10.101 2.027 16.986 1.00 89.31 105 THR A O 1
ATOM 851 N N . GLN A 1 106 ? -11.093 2.098 18.991 1.00 87.44 106 GLN A N 1
ATOM 852 C CA . GLN A 1 106 ? -12.342 2.670 18.477 1.00 87.44 106 GLN A CA 1
ATOM 853 C C . GLN A 1 106 ? -12.124 4.014 17.756 1.00 87.44 106 GLN A C 1
ATOM 855 O O . GLN A 1 106 ? -12.735 4.271 16.719 1.00 87.44 106 GLN A O 1
ATOM 860 N N . GLU A 1 107 ? -11.209 4.844 18.260 1.00 88.69 107 GLU A N 1
ATOM 861 C CA . GLU A 1 107 ? -10.829 6.118 17.640 1.00 88.69 107 GLU A CA 1
ATOM 862 C C . GLU A 1 107 ? -10.102 5.911 16.305 1.00 88.69 107 GLU A C 1
ATOM 864 O O . GLU A 1 107 ? -10.407 6.578 15.318 1.00 88.69 107 GLU A O 1
ATOM 869 N N . GLU A 1 108 ? -9.168 4.954 16.249 1.00 88.25 108 GLU A N 1
ATOM 870 C CA . GLU A 1 108 ? -8.451 4.609 15.018 1.00 88.25 108 GLU A CA 1
ATOM 871 C C . GLU A 1 108 ? -9.391 4.054 13.955 1.00 88.25 108 GLU A C 1
ATOM 873 O O . GLU A 1 108 ? -9.252 4.396 12.784 1.00 88.25 108 GLU A O 1
ATOM 878 N N . ARG A 1 109 ? -10.364 3.235 14.366 1.00 89.62 109 ARG A N 1
ATOM 879 C CA . ARG A 1 109 ? -11.405 2.706 13.485 1.00 89.62 109 ARG A CA 1
ATOM 880 C C . ARG A 1 109 ? -12.245 3.830 12.891 1.00 89.62 109 ARG A C 1
ATOM 882 O O . ARG A 1 109 ? -12.414 3.867 11.677 1.00 89.62 109 ARG A O 1
ATOM 889 N N . LYS A 1 110 ? -12.719 4.763 13.723 1.00 89.00 110 LYS A N 1
ATOM 890 C CA . LYS A 1 110 ? -13.509 5.912 13.261 1.00 89.00 110 LYS A CA 1
ATOM 891 C C . LYS A 1 110 ? -12.717 6.771 12.275 1.00 89.00 110 LYS A C 1
ATOM 893 O O . LYS A 1 110 ? -13.214 7.078 11.199 1.00 89.00 110 LYS A O 1
ATOM 898 N N . LYS A 1 111 ? -11.461 7.080 12.601 1.00 89.81 111 LYS A N 1
ATOM 899 C CA . LYS A 1 111 ? -10.590 7.864 11.721 1.00 89.81 111 LYS A CA 1
ATOM 900 C C . LYS A 1 111 ? -10.287 7.153 10.400 1.00 89.81 111 LYS A C 1
ATOM 902 O O . LYS A 1 111 ? -10.331 7.777 9.350 1.00 89.81 111 LYS A O 1
ATOM 907 N N . ALA A 1 112 ? -9.995 5.853 10.436 1.00 88.19 112 ALA A N 1
ATOM 908 C CA . ALA A 1 112 ? -9.753 5.077 9.222 1.00 88.19 112 ALA A CA 1
ATOM 909 C C . ALA A 1 112 ? -10.999 5.022 8.325 1.00 88.19 112 ALA A C 1
ATOM 911 O O . ALA A 1 112 ? -10.869 5.004 7.105 1.00 88.19 112 ALA A O 1
ATOM 912 N N . GLN A 1 113 ? -12.192 5.005 8.923 1.00 88.62 113 GLN A N 1
ATOM 913 C CA . GLN A 1 113 ? -13.454 5.070 8.196 1.00 88.62 113 GLN A CA 1
ATOM 914 C C . GLN A 1 113 ? -13.661 6.443 7.543 1.00 88.62 113 GLN A C 1
ATOM 916 O O . GLN A 1 113 ? -13.913 6.496 6.344 1.00 88.62 113 GLN A O 1
ATOM 921 N N . GLU A 1 114 ? -13.461 7.534 8.288 1.00 90.19 114 GLU A N 1
ATOM 922 C CA . GLU A 1 114 ? -13.524 8.906 7.760 1.00 90.19 114 GLU A CA 1
ATOM 923 C C . GLU A 1 114 ? -12.536 9.117 6.599 1.00 90.19 114 GLU A C 1
ATOM 925 O O . GLU A 1 114 ? -12.919 9.600 5.534 1.00 90.19 114 GLU A O 1
ATOM 930 N N . ASP A 1 115 ? -11.285 8.681 6.767 1.00 89.94 115 ASP A N 1
ATOM 931 C CA . ASP A 1 115 ? -10.244 8.790 5.742 1.00 89.94 115 ASP A CA 1
ATOM 932 C C . ASP A 1 115 ? -10.580 7.952 4.489 1.00 89.94 115 ASP A C 1
ATOM 934 O O . ASP A 1 115 ? -10.288 8.362 3.361 1.00 89.94 115 ASP A O 1
ATOM 938 N N . LEU A 1 116 ? -11.194 6.772 4.660 1.00 88.25 116 LEU A N 1
ATOM 939 C CA . LEU A 1 116 ? -11.612 5.913 3.546 1.00 88.25 116 L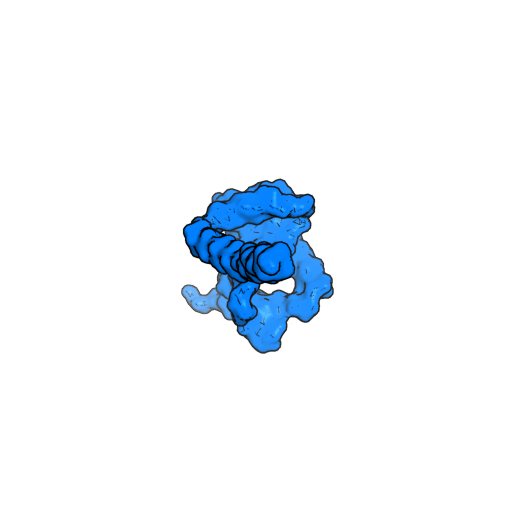EU A CA 1
ATOM 940 C C . LEU A 1 116 ? -12.825 6.492 2.803 1.00 88.25 116 LEU A C 1
ATOM 942 O O . LEU A 1 116 ? -12.901 6.389 1.574 1.00 88.25 116 LEU A O 1
ATOM 946 N N . ASP A 1 117 ? -13.745 7.134 3.519 1.00 87.38 117 ASP A N 1
ATOM 947 C CA . ASP A 1 117 ? -14.879 7.840 2.927 1.00 87.38 117 ASP A CA 1
ATOM 948 C C . ASP A 1 117 ? -14.407 9.079 2.151 1.00 87.38 117 ASP A C 1
ATOM 950 O O . ASP A 1 117 ? -14.818 9.271 1.004 1.00 87.38 117 ASP A O 1
ATOM 954 N N . GLU A 1 118 ? -13.474 9.867 2.701 1.00 89.00 118 GLU A N 1
ATOM 955 C CA . GLU A 1 118 ? -12.846 10.990 1.989 1.00 89.00 118 GLU A CA 1
ATOM 956 C C . GLU A 1 118 ? -12.133 10.502 0.718 1.00 89.00 118 GLU A C 1
ATOM 958 O O . GLU A 1 118 ? -12.299 11.073 -0.368 1.00 89.00 118 GLU A O 1
ATOM 963 N N . TYR A 1 119 ? -11.379 9.402 0.822 1.00 86.25 119 TYR A N 1
ATOM 964 C CA . TYR A 1 119 ? -10.742 8.769 -0.329 1.00 86.25 119 TYR A CA 1
ATOM 965 C C . TYR A 1 119 ? -11.780 8.377 -1.392 1.00 86.25 119 TYR A C 1
ATOM 967 O O . TYR A 1 119 ? -11.614 8.689 -2.573 1.00 86.25 119 TYR A O 1
ATOM 975 N N . THR A 1 120 ? -12.886 7.760 -0.982 1.00 85.31 120 THR A N 1
ATOM 976 C CA . THR A 1 120 ? -13.958 7.332 -1.889 1.00 85.31 120 THR A CA 1
ATOM 977 C C . THR A 1 120 ? -14.662 8.511 -2.561 1.00 85.31 120 THR A C 1
ATOM 979 O O . THR A 1 120 ? -15.007 8.420 -3.734 1.00 85.31 120 THR A O 1
ATOM 982 N N . GLN A 1 121 ? -14.851 9.635 -1.866 1.00 84.56 121 GLN A N 1
ATOM 983 C CA . GLN A 1 121 ? -15.445 10.844 -2.452 1.00 84.56 121 GLN A CA 1
ATOM 984 C C . GLN A 1 121 ? -14.524 11.502 -3.482 1.00 84.56 121 GLN A C 1
ATOM 986 O O . GLN A 1 121 ? -14.979 12.012 -4.508 1.00 84.56 121 GLN A O 1
ATOM 991 N N . LYS A 1 122 ? -13.216 11.495 -3.216 1.00 85.06 122 LYS A N 1
ATOM 992 C CA . LYS A 1 122 ? -12.211 12.122 -4.078 1.00 85.06 122 LYS A CA 1
ATOM 993 C C . LYS A 1 122 ? -11.921 11.313 -5.341 1.00 85.06 122 LYS A C 1
ATOM 995 O O . LYS A 1 122 ? -11.531 11.879 -6.365 1.00 85.06 122 LYS A O 1
ATOM 1000 N N . HIS A 1 123 ? -12.071 9.994 -5.273 1.00 79.56 123 HIS A N 1
ATOM 1001 C CA . HIS A 1 123 ? -11.783 9.085 -6.374 1.00 79.56 123 HIS A CA 1
ATOM 1002 C C . HIS A 1 123 ? -13.061 8.656 -7.109 1.00 79.56 123 HIS A C 1
ATOM 1004 O O . HIS A 1 123 ? -14.115 8.460 -6.525 1.00 79.56 123 HIS A O 1
ATOM 1010 N N . ARG A 1 124 ? -12.978 8.485 -8.436 1.00 72.94 124 ARG A N 1
ATOM 1011 C CA . ARG A 1 124 ? -14.147 8.118 -9.266 1.00 72.94 124 ARG A CA 1
ATOM 1012 C C . ARG A 1 124 ? -14.704 6.724 -8.969 1.00 72.94 124 ARG A C 1
ATOM 1014 O O . ARG A 1 124 ? -15.851 6.447 -9.310 1.00 72.94 124 ARG A O 1
ATOM 1021 N N . VAL A 1 125 ? -13.888 5.838 -8.402 1.00 70.75 125 VAL A N 1
ATOM 1022 C CA . VAL A 1 125 ? -14.277 4.453 -8.139 1.00 70.75 125 VAL A CA 1
ATOM 1023 C C . VAL A 1 125 ? -14.857 4.365 -6.738 1.00 70.75 125 VAL A C 1
ATOM 1025 O O . VAL A 1 125 ? -14.156 4.609 -5.759 1.00 70.75 125 VAL A O 1
ATOM 1028 N N . LYS A 1 126 ? -16.142 4.014 -6.656 1.00 81.12 126 LYS A N 1
ATOM 1029 C CA . LYS A 1 126 ? -16.827 3.826 -5.377 1.00 81.12 126 LYS A CA 1
ATOM 1030 C C . LYS A 1 126 ? -16.337 2.542 -4.716 1.00 81.12 126 LYS A C 1
ATOM 1032 O O . LYS A 1 126 ? -16.296 1.493 -5.365 1.00 81.12 126 LYS A O 1
ATOM 1037 N N . ILE A 1 127 ? -15.982 2.647 -3.442 1.00 82.75 127 ILE A N 1
ATOM 1038 C CA . ILE A 1 127 ? -15.630 1.510 -2.600 1.00 82.75 127 ILE A CA 1
ATOM 1039 C C . ILE A 1 127 ? -16.910 0.981 -1.957 1.00 82.75 127 ILE A C 1
ATOM 1041 O O . ILE A 1 127 ? -17.717 1.748 -1.437 1.00 82.75 127 ILE A O 1
ATOM 1045 N N . ILE A 1 128 ? -17.101 -0.330 -2.022 1.00 82.56 128 ILE A N 1
ATOM 1046 C CA . ILE A 1 128 ? -18.218 -1.047 -1.414 1.00 82.56 128 ILE A CA 1
ATOM 1047 C C . ILE A 1 128 ? -17.646 -2.077 -0.458 1.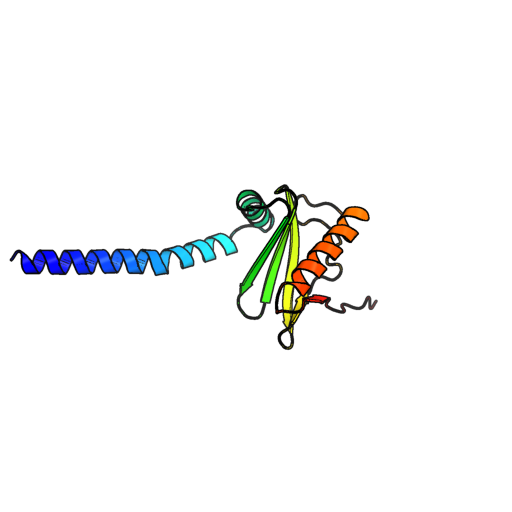00 82.56 128 ILE A C 1
ATOM 1049 O O . ILE A 1 128 ? -16.629 -2.707 -0.733 1.00 82.56 128 ILE A O 1
ATOM 1053 N N . TYR A 1 129 ? -18.301 -2.259 0.677 1.00 80.38 129 TYR A N 1
ATOM 1054 C CA . TYR A 1 129 ? -17.966 -3.331 1.597 1.00 80.38 129 TYR A CA 1
ATOM 1055 C C . TYR A 1 129 ? -18.682 -4.598 1.144 1.00 80.38 129 TYR A C 1
ATOM 1057 O O . TYR A 1 129 ? -19.905 -4.572 0.971 1.00 80.38 129 TYR A O 1
ATOM 1065 N N . SER A 1 130 ? -17.935 -5.689 0.948 1.00 72.25 130 SER A N 1
ATOM 1066 C CA . SER A 1 130 ? -18.555 -6.992 0.723 1.00 72.25 130 SER A CA 1
ATOM 1067 C C . SER A 1 130 ? -19.479 -7.269 1.899 1.00 72.25 130 SER A C 1
ATOM 1069 O O . SER A 1 130 ? -19.057 -7.243 3.057 1.00 72.25 130 SER A O 1
ATOM 1071 N N . GLN A 1 131 ? -20.752 -7.504 1.599 1.00 57.81 131 GLN A N 1
ATOM 1072 C CA . GLN A 1 131 ? -21.719 -8.005 2.563 1.00 57.81 131 GLN A CA 1
ATOM 1073 C C . GLN A 1 131 ? -21.381 -9.478 2.813 1.00 57.81 131 GLN A C 1
ATOM 1075 O O . GLN A 1 131 ? -22.136 -10.368 2.431 1.00 57.81 131 GLN A O 1
ATOM 1080 N N . ILE A 1 132 ? -20.233 -9.765 3.433 1.00 54.22 132 ILE A N 1
ATOM 1081 C CA . ILE A 1 132 ? -20.057 -11.044 4.117 1.00 54.22 132 ILE A CA 1
ATOM 1082 C C . ILE A 1 132 ? -20.908 -10.909 5.375 1.00 54.22 132 ILE A C 1
ATOM 1084 O O . ILE A 1 132 ? -20.440 -10.544 6.452 1.00 54.22 132 ILE A O 1
ATOM 1088 N N . SER A 1 133 ? -22.212 -11.072 5.151 1.00 38.72 133 SER A N 1
ATOM 1089 C CA . SER A 1 133 ? -23.215 -11.333 6.161 1.00 38.72 133 SER A CA 1
ATOM 1090 C C . SER A 1 133 ? -22.614 -12.319 7.149 1.00 38.72 133 SER A C 1
ATOM 1092 O O . SER A 1 133 ? -22.058 -13.350 6.766 1.00 38.72 133 SER A O 1
ATOM 1094 N N . LYS A 1 134 ? -22.694 -11.962 8.425 1.00 38.31 134 LYS A N 1
ATOM 1095 C CA . LYS A 1 134 ? -22.609 -12.916 9.518 1.00 38.31 134 LYS A CA 1
ATOM 1096 C C . LYS A 1 134 ? -23.745 -13.934 9.336 1.00 38.31 134 LYS A C 1
ATOM 1098 O O . LYS A 1 134 ? -24.817 -13.766 9.900 1.00 38.31 134 LYS A O 1
ATOM 1103 N N . GLU A 1 135 ? -23.509 -14.960 8.539 1.00 32.50 135 GLU A N 1
ATOM 1104 C CA . GLU A 1 135 ? -24.248 -16.221 8.515 1.00 32.50 135 GLU A CA 1
ATOM 1105 C C . GLU A 1 135 ? -23.164 -17.299 8.625 1.00 32.50 135 GLU A C 1
ATOM 1107 O O . GLU A 1 135 ? -22.333 -17.406 7.729 1.00 32.50 135 GLU A O 1
ATOM 1112 N N . GLN A 1 136 ? -23.004 -18.067 9.699 1.00 31.12 136 GLN A N 1
ATOM 1113 C CA . GLN A 1 136 ? -23.739 -18.289 10.945 1.00 31.12 136 GLN A CA 1
ATOM 1114 C C . GLN A 1 136 ? -22.712 -18.620 12.037 1.00 31.12 136 GLN A C 1
ATOM 1116 O O . GLN A 1 136 ? -21.623 -19.127 11.679 1.00 31.12 136 GLN A O 1
#

Sequence (136 aa):
MVLIWILIAVVVLVLIAVCGLLVFPLINNHVWNSLTEEQQCLTLTQKARKLTEFKNLSSGTQGRLYYVVNKRKVLIYPWRLNGGQMEIVKADPFDCWNYPARSLTQEERKKAQEDLDEYTQKHRVKIIYSQISKEQ

Radius of gyration: 20.79 Å; chains: 1; bounding box: 58×30×60 Å

pLDDT: mean 83.82, std 10.35, range [31.12, 95.06]